Protein AF-A0ABD0P6Z4-F1 (afdb_monomer_lite)

InterPro domains:
  IPR001452 SH3 domain [PF00018] (111-157)
  IPR001452 SH3 domain [PR00452] (107-117)
  IPR001452 SH3 domain [PR00452] (121-136)
  IPR001452 SH3 domain [PR00452] (141-150)
  IPR001452 SH3 domain [PR00452] (152-159)
  IPR001452 SH3 domain [PS50002] (104-159)
  IPR001452 SH3 domain [SM00326] (107-159)
  IPR002110 Ankyrin repeat [PF12796] (3-65)
  IPR002110 Ankyrin repeat [PS50088] (5-37)
  IPR002110 Ankyrin repeat [PS50088] (38-70)
  IPR002110 Ankyrin repeat [SM00248] (5-34)
  IPR002110 Ankyrin repeat [SM00248] (38-67)
  IPR036028 SH3-like domain superfamily [SSF50044] (104-159)
  IPR036770 Ankyrin repeat-containing domain superfamily [G3DSA:1.25.40.20] (1-159)
  IPR036770 Ankyrin repeat-containing domain superfamily [SSF48403] (3-99)
  IPR047163 Apoptosis-stimulating of p53 protein 1/2 [PTHR24131] (1-159)

Sequence (159 aa):
TPNDEGITPLHNAVCAGHHHIVKFLLDFGVNVNAADSDGWTPLHCAASCNNVHLCKLLVESGAAIFA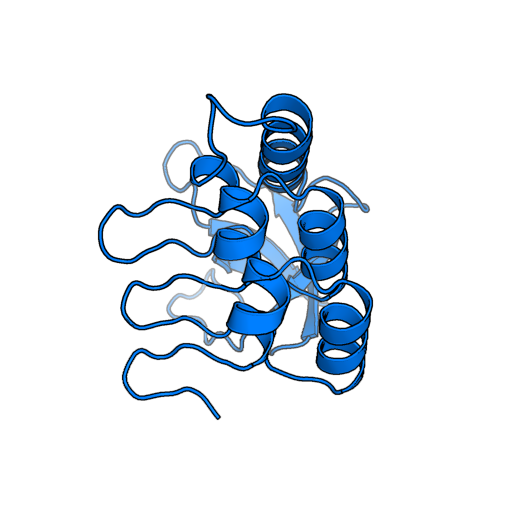TTISDVETAADKCEEMEEGYVQCSQFLYGVQEKLGVMNKGMVYALWDYEAQSGDELSFHEGDALTIMSRRDDSETEWWWAKLNDKEGYVPRN

pLDDT: mean 95.84, std 7.5, range [52.81, 98.94]

Radius of gyration: 16.07 Å; chains: 1; bounding box: 43×33×43 Å

Structure (mmCIF, N/CA/C/O backbone):
data_AF-A0ABD0P6Z4-F1
#
_entry.id   AF-A0ABD0P6Z4-F1
#
loop_
_atom_site.group_PDB
_atom_site.id
_atom_site.type_symbol
_atom_site.label_atom_id
_atom_site.label_alt_id
_atom_site.label_comp_id
_atom_site.label_asym_id
_atom_site.label_entity_id
_atom_site.label_seq_id
_atom_site.pdbx_PDB_ins_code
_atom_site.Cartn_x
_atom_site.Cartn_y
_atom_site.Cartn_z
_atom_site.occupancy
_atom_site.B_iso_or_equiv
_atom_site.auth_seq_id
_atom_site.auth_comp_id
_atom_site.auth_asym_id
_atom_site.auth_atom_id
_atom_site.pdbx_PDB_model_num
ATOM 1 N N . THR A 1 1 ? -0.316 -15.369 -12.861 1.00 80.00 1 THR A N 1
ATOM 2 C CA . THR A 1 1 ? 0.173 -16.036 -11.637 1.00 80.00 1 THR A CA 1
ATOM 3 C C . THR A 1 1 ? 1.611 -15.615 -11.395 1.00 80.00 1 THR A C 1
ATOM 5 O O . THR A 1 1 ? 2.241 -15.195 -12.365 1.00 80.00 1 THR A O 1
ATOM 8 N N . PRO A 1 2 ? 2.099 -15.637 -10.145 1.00 95.44 2 PRO A N 1
ATOM 9 C CA . PRO A 1 2 ? 3.513 -15.398 -9.851 1.00 95.44 2 PRO A CA 1
ATOM 10 C C . PRO A 1 2 ? 4.414 -16.497 -10.442 1.00 95.44 2 PRO A C 1
ATOM 12 O O . PRO A 1 2 ? 3.921 -17.584 -10.761 1.00 95.44 2 PRO A O 1
ATOM 15 N N . ASN A 1 3 ? 5.707 -16.203 -10.606 1.00 97.19 3 ASN A N 1
ATOM 16 C CA . ASN A 1 3 ? 6.755 -17.204 -10.848 1.00 97.19 3 ASN A CA 1
ATOM 17 C C . ASN A 1 3 ? 7.235 -17.838 -9.518 1.00 97.19 3 ASN A C 1
ATOM 19 O O . ASN A 1 3 ? 6.681 -17.543 -8.459 1.00 97.19 3 ASN A O 1
ATOM 23 N N . ASP A 1 4 ? 8.272 -18.683 -9.568 1.00 97.06 4 ASP A N 1
ATOM 24 C CA . ASP A 1 4 ? 8.825 -19.375 -8.388 1.00 97.06 4 ASP A CA 1
ATOM 25 C C . ASP A 1 4 ? 9.432 -18.424 -7.333 1.00 97.06 4 ASP A C 1
ATOM 27 O O . ASP A 1 4 ? 9.603 -18.814 -6.181 1.00 97.06 4 ASP A O 1
ATOM 31 N N . GLU A 1 5 ? 9.712 -17.172 -7.703 1.00 96.81 5 GLU A N 1
ATOM 32 C CA . GLU A 1 5 ? 10.219 -16.112 -6.818 1.00 96.81 5 GLU A CA 1
ATOM 33 C C . GLU A 1 5 ? 9.095 -15.189 -6.309 1.00 96.81 5 GLU A C 1
ATOM 35 O O . GLU A 1 5 ? 9.357 -14.201 -5.631 1.00 96.81 5 GLU A O 1
ATOM 40 N N . GLY A 1 6 ? 7.828 -15.476 -6.634 1.00 97.69 6 GLY A N 1
ATOM 41 C CA . GLY A 1 6 ? 6.682 -14.640 -6.256 1.00 97.69 6 GLY A CA 1
ATOM 42 C C . GLY A 1 6 ? 6.431 -13.438 -7.183 1.00 97.69 6 GLY A C 1
ATOM 43 O O . GLY A 1 6 ? 5.416 -12.754 -7.053 1.00 97.69 6 GLY A O 1
ATOM 44 N N . ILE A 1 7 ? 7.284 -13.213 -8.186 1.00 98.38 7 ILE A N 1
ATOM 45 C CA . ILE A 1 7 ? 7.191 -12.081 -9.116 1.00 98.38 7 ILE A CA 1
ATOM 46 C C . ILE A 1 7 ? 5.976 -12.253 -10.034 1.00 98.38 7 ILE A C 1
ATOM 48 O O . ILE A 1 7 ? 5.829 -13.248 -10.751 1.00 98.38 7 ILE A O 1
ATOM 52 N N . THR A 1 8 ? 5.101 -11.248 -10.053 1.00 98.50 8 THR A N 1
ATOM 53 C CA . THR A 1 8 ? 3.889 -11.219 -10.893 1.00 98.50 8 THR A CA 1
ATOM 54 C C . THR A 1 8 ? 4.088 -10.397 -12.176 1.00 98.50 8 THR A C 1
ATOM 56 O O . THR A 1 8 ? 5.023 -9.602 -12.272 1.00 98.50 8 THR A O 1
ATOM 59 N N . PRO A 1 9 ? 3.183 -10.498 -13.172 1.00 98.50 9 PRO A N 1
ATOM 60 C CA . PRO A 1 9 ? 3.216 -9.610 -14.336 1.00 98.50 9 PRO A CA 1
ATOM 61 C C . PRO A 1 9 ? 3.188 -8.116 -13.983 1.00 98.50 9 PRO A C 1
ATOM 63 O O . PRO A 1 9 ? 3.772 -7.316 -14.710 1.00 98.50 9 PRO A O 1
ATOM 66 N N . LEU A 1 10 ? 2.539 -7.746 -12.871 1.00 98.75 10 LEU A N 1
ATOM 67 C CA . LEU A 1 10 ? 2.501 -6.361 -12.408 1.00 98.75 10 LEU A CA 1
ATOM 68 C C . LEU A 1 10 ? 3.879 -5.893 -11.918 1.00 98.75 10 LEU A C 1
ATOM 70 O O . LEU A 1 10 ? 4.287 -4.801 -12.300 1.00 98.75 10 LEU A O 1
ATOM 74 N N . HIS A 1 11 ? 4.627 -6.728 -11.185 1.00 98.81 11 HIS A N 1
ATOM 75 C CA . HIS A 1 11 ? 6.018 -6.432 -10.811 1.00 98.81 11 HIS A CA 1
ATOM 76 C C . HIS A 1 11 ? 6.871 -6.152 -12.052 1.00 98.81 11 HIS A C 1
ATOM 78 O O . HIS A 1 11 ? 7.454 -5.080 -12.176 1.00 98.81 11 HIS A O 1
ATOM 84 N N . ASN A 1 12 ? 6.852 -7.068 -13.027 1.00 98.50 12 ASN A N 1
ATOM 85 C CA . ASN A 1 12 ? 7.618 -6.918 -14.267 1.00 98.50 12 ASN A CA 1
ATOM 86 C C . ASN A 1 12 ? 7.257 -5.631 -15.025 1.00 98.50 12 ASN A C 1
ATOM 88 O O . ASN A 1 12 ? 8.141 -4.924 -15.505 1.00 98.50 12 ASN A O 1
ATOM 92 N N . ALA A 1 13 ? 5.964 -5.306 -15.130 1.00 98.62 13 ALA A N 1
ATOM 93 C CA . ALA A 1 13 ? 5.508 -4.094 -15.805 1.00 98.62 13 ALA A CA 1
ATOM 94 C C . ALA A 1 13 ? 5.955 -2.813 -15.081 1.00 98.62 13 ALA A C 1
ATOM 96 O O . ALA A 1 13 ? 6.302 -1.832 -15.745 1.00 98.62 13 ALA A O 1
ATOM 97 N N . VAL A 1 14 ? 5.960 -2.824 -13.744 1.00 98.75 14 VAL A N 1
ATOM 98 C CA . VAL A 1 14 ? 6.421 -1.700 -12.922 1.00 98.75 14 VAL A CA 1
ATOM 99 C C . VAL A 1 14 ? 7.936 -1.525 -13.024 1.00 98.75 14 VAL A C 1
ATOM 101 O O . VAL A 1 14 ? 8.370 -0.430 -13.375 1.00 98.75 14 VAL A O 1
ATOM 104 N N . CYS A 1 15 ? 8.729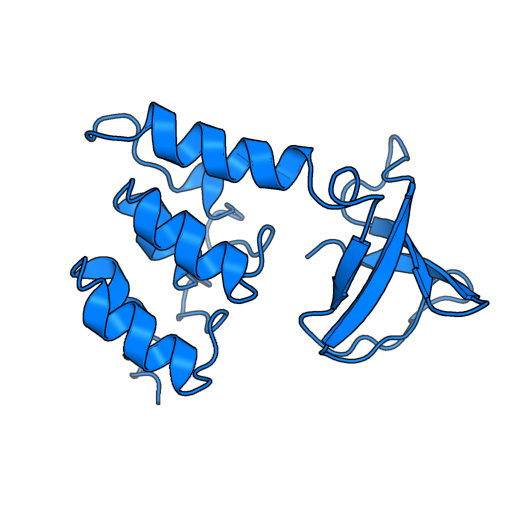 -2.583 -12.820 1.00 98.12 15 CYS A N 1
ATOM 105 C CA . CYS A 1 15 ? 10.193 -2.534 -12.939 1.00 98.12 15 CYS A CA 1
ATOM 106 C C . CYS A 1 15 ? 10.650 -2.085 -14.335 1.00 98.12 15 CYS A C 1
ATOM 108 O O . CYS A 1 15 ? 11.646 -1.384 -14.474 1.00 98.12 15 CYS A O 1
ATOM 110 N N . ALA A 1 16 ? 9.907 -2.451 -15.384 1.00 98.00 16 ALA A N 1
ATOM 111 C CA . ALA A 1 16 ? 10.186 -2.018 -16.753 1.00 98.00 16 ALA A CA 1
ATOM 112 C C . ALA A 1 16 ? 9.662 -0.602 -17.087 1.00 98.00 16 ALA A C 1
ATOM 114 O O . ALA A 1 16 ? 9.820 -0.132 -18.217 1.00 98.00 16 ALA A O 1
ATOM 115 N N . GLY A 1 17 ? 8.980 0.079 -16.158 1.00 97.62 17 GLY A N 1
ATOM 116 C CA . GLY A 1 17 ? 8.418 1.417 -16.374 1.00 97.62 17 GLY A CA 1
ATOM 117 C C . GLY A 1 17 ? 7.283 1.467 -17.407 1.00 97.62 17 GLY A C 1
ATOM 118 O O . GLY A 1 17 ? 7.016 2.512 -18.008 1.00 97.62 17 GLY A O 1
ATOM 119 N N . HIS A 1 18 ? 6.604 0.348 -17.671 1.00 98.31 18 HIS A N 1
ATOM 120 C CA . HIS A 1 18 ? 5.592 0.225 -18.724 1.00 98.31 18 HIS A CA 1
ATOM 121 C C . HIS A 1 18 ? 4.211 0.717 -18.261 1.00 98.31 18 HIS A C 1
ATOM 123 O O . HIS A 1 18 ? 3.274 -0.062 -18.106 1.00 98.31 18 HIS A O 1
ATOM 129 N N . HIS A 1 19 ? 4.064 2.033 -18.087 1.00 98.06 19 HIS A N 1
ATOM 130 C CA . HIS A 1 19 ? 2.879 2.686 -17.508 1.00 98.06 19 HIS A CA 1
ATOM 131 C C . HIS A 1 19 ? 1.533 2.229 -18.095 1.00 98.06 19 HIS A C 1
ATOM 133 O O . HIS A 1 19 ? 0.590 1.982 -17.348 1.00 98.06 19 HIS A O 1
ATOM 139 N N . HIS A 1 20 ? 1.425 2.073 -19.419 1.00 98.06 20 HIS A N 1
ATOM 140 C CA . HIS A 1 20 ? 0.180 1.611 -20.045 1.00 98.06 20 HIS A CA 1
ATOM 141 C C . HIS A 1 20 ? -0.161 0.158 -19.689 1.00 98.06 20 HIS A C 1
ATOM 143 O O . HIS A 1 20 ? -1.333 -0.167 -19.522 1.00 98.06 20 HIS A O 1
ATOM 149 N N . ILE A 1 21 ? 0.850 -0.704 -19.550 1.00 98.56 21 ILE A N 1
ATOM 150 C CA . ILE A 1 21 ? 0.663 -2.100 -19.141 1.00 98.56 21 ILE A CA 1
ATOM 151 C C . ILE A 1 21 ? 0.297 -2.155 -17.661 1.00 98.56 21 ILE A C 1
ATOM 153 O O . ILE A 1 21 ? -0.636 -2.866 -17.306 1.00 98.56 21 ILE A O 1
ATOM 157 N N . VAL A 1 22 ? 0.967 -1.364 -16.814 1.00 98.75 22 VAL A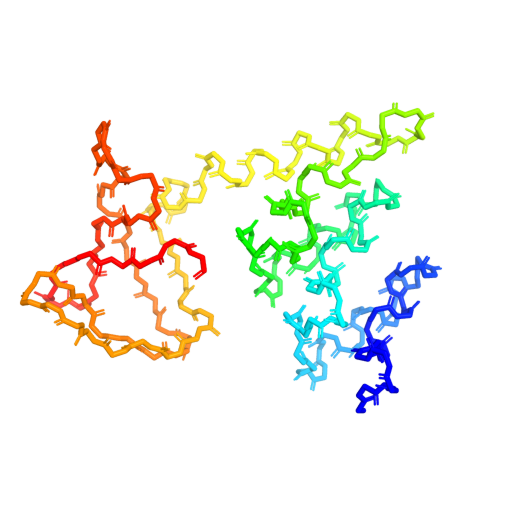 N 1
ATOM 158 C CA . VAL A 1 22 ? 0.619 -1.242 -15.390 1.00 98.75 22 VAL A CA 1
ATOM 159 C C . VAL A 1 22 ? -0.845 -0.842 -15.243 1.00 98.75 22 VAL A C 1
ATOM 161 O O . VAL A 1 22 ? -1.607 -1.554 -14.596 1.00 98.75 22 VAL A O 1
ATOM 164 N N . LYS A 1 23 ? -1.269 0.232 -15.919 1.00 98.56 23 LYS A N 1
ATOM 165 C CA . LYS A 1 23 ? -2.667 0.670 -15.894 1.00 98.56 23 LYS A CA 1
ATOM 166 C C . LYS A 1 23 ? -3.627 -0.419 -16.377 1.00 98.56 23 LYS A C 1
ATOM 168 O O . LYS A 1 23 ? -4.620 -0.678 -15.712 1.00 98.56 23 LYS A O 1
ATOM 173 N N . PHE A 1 24 ? -3.325 -1.072 -17.499 1.00 98.50 24 PHE A N 1
ATOM 174 C CA . PHE A 1 24 ? -4.157 -2.153 -18.033 1.00 98.50 24 PHE A CA 1
ATOM 175 C C . PHE A 1 24 ? -4.320 -3.316 -17.043 1.00 98.50 24 PHE A C 1
ATOM 177 O O . PHE A 1 24 ? -5.421 -3.832 -16.882 1.00 98.50 24 PHE A O 1
ATOM 184 N N . LEU A 1 25 ? -3.240 -3.722 -16.371 1.00 98.56 25 LEU A N 1
ATOM 185 C CA . LEU A 1 25 ? -3.277 -4.799 -15.382 1.00 98.56 25 LEU A CA 1
ATOM 186 C C . LEU A 1 25 ? -4.100 -4.405 -14.148 1.00 98.56 25 LEU A C 1
ATOM 188 O O . LEU A 1 25 ? -4.900 -5.211 -13.679 1.00 98.56 25 LEU A O 1
ATOM 192 N N . LEU A 1 26 ? -3.942 -3.176 -13.649 1.00 98.38 26 LEU A N 1
ATOM 193 C CA . LEU A 1 26 ? -4.725 -2.664 -12.519 1.00 98.38 26 LEU A CA 1
ATOM 194 C C . LEU A 1 26 ? -6.216 -2.568 -12.865 1.00 98.38 26 LEU A C 1
ATOM 196 O O . LEU A 1 26 ? -7.048 -3.056 -12.106 1.00 98.38 26 LEU A O 1
ATOM 200 N N . ASP A 1 27 ? -6.553 -2.049 -14.049 1.00 97.88 27 ASP A N 1
ATOM 201 C CA . ASP A 1 27 ? -7.936 -1.980 -14.541 1.00 97.88 27 ASP A CA 1
ATOM 202 C C . ASP A 1 27 ? -8.553 -3.394 -14.722 1.00 97.88 27 ASP A C 1
ATOM 204 O O . ASP A 1 27 ? -9.774 -3.550 -14.697 1.00 97.88 27 ASP A O 1
ATOM 208 N N . PHE A 1 28 ? -7.727 -4.440 -14.876 1.00 97.25 28 PHE A N 1
ATOM 209 C CA . PHE A 1 28 ? -8.155 -5.846 -14.930 1.00 97.25 28 PHE A CA 1
ATOM 210 C C . PHE A 1 28 ? -8.399 -6.472 -13.541 1.00 97.25 28 PHE A C 1
ATOM 212 O O . PHE A 1 28 ? -8.882 -7.600 -13.455 1.00 97.25 28 PHE A O 1
ATOM 219 N N . GLY A 1 29 ? -8.073 -5.769 -12.452 1.00 95.94 29 GLY A N 1
ATOM 220 C CA . GLY A 1 29 ? -8.265 -6.254 -11.083 1.00 95.94 29 GLY A CA 1
ATOM 221 C C . GLY A 1 29 ? -7.210 -7.263 -10.630 1.00 95.94 29 GLY A C 1
ATOM 222 O O . GLY A 1 29 ? -7.508 -8.156 -9.838 1.00 95.94 29 GLY A O 1
ATOM 223 N N . VAL A 1 30 ? -5.977 -7.176 -11.144 1.00 97.75 30 VAL A N 1
ATOM 224 C CA . VAL A 1 30 ? -4.875 -7.960 -10.563 1.00 97.75 30 VAL A CA 1
ATOM 225 C C . VAL A 1 30 ? -4.585 -7.485 -9.138 1.00 97.75 30 VAL A C 1
ATOM 227 O O . VAL A 1 30 ? -4.768 -6.313 -8.821 1.00 97.75 30 VAL A O 1
ATOM 230 N N . ASN A 1 31 ? -4.065 -8.378 -8.294 1.00 98.12 31 ASN A N 1
ATOM 231 C CA . ASN A 1 31 ? -3.642 -8.004 -6.948 1.00 98.12 31 ASN A CA 1
ATOM 232 C C . ASN A 1 31 ? -2.494 -6.973 -7.005 1.00 98.12 31 ASN A C 1
ATOM 234 O O . ASN A 1 31 ? -1.359 -7.320 -7.346 1.00 98.12 31 ASN A O 1
ATOM 238 N N . VAL A 1 32 ? -2.803 -5.720 -6.660 1.00 98.62 32 VAL A N 1
ATOM 239 C CA . VAL A 1 32 ? -1.850 -4.600 -6.578 1.00 98.62 32 VAL A CA 1
ATOM 240 C C . VAL A 1 32 ? -0.836 -4.769 -5.442 1.00 98.62 32 VAL A C 1
ATOM 242 O O . VAL A 1 32 ? 0.267 -4.239 -5.527 1.00 98.62 32 VAL A O 1
ATOM 245 N N . ASN A 1 33 ? -1.184 -5.562 -4.427 1.00 98.75 33 ASN A N 1
ATOM 246 C CA . ASN A 1 33 ? -0.397 -5.835 -3.225 1.00 98.75 33 ASN A CA 1
ATOM 247 C C . ASN A 1 33 ? 0.233 -7.232 -3.239 1.00 98.75 33 ASN A C 1
ATOM 249 O O . ASN A 1 33 ? 0.568 -7.770 -2.188 1.00 98.75 33 ASN A O 1
ATOM 253 N N . ALA A 1 34 ? 0.365 -7.858 -4.414 1.00 98.50 34 ALA A N 1
ATOM 254 C CA . ALA A 1 34 ? 1.082 -9.122 -4.517 1.00 98.50 34 ALA A CA 1
ATOM 255 C C . ALA A 1 34 ? 2.517 -8.930 -4.011 1.00 98.50 34 ALA A C 1
ATOM 257 O O . ALA A 1 34 ? 3.196 -8.033 -4.494 1.00 98.50 34 ALA A O 1
ATOM 258 N N . ALA A 1 35 ? 2.947 -9.761 -3.068 1.00 98.44 35 ALA A N 1
ATOM 259 C CA . ALA A 1 35 ? 4.290 -9.731 -2.514 1.00 98.44 35 ALA A CA 1
ATOM 260 C C 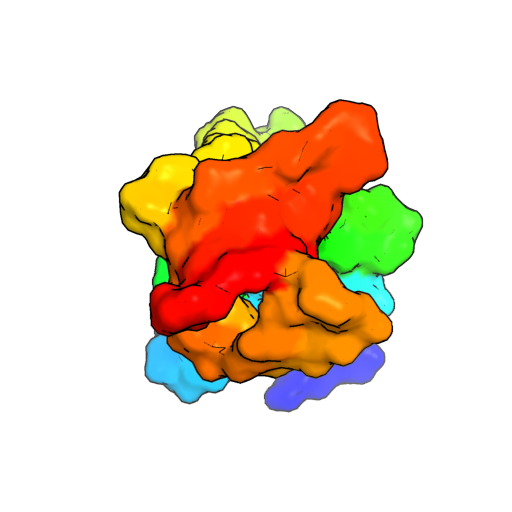. ALA A 1 35 ? 5.140 -10.853 -3.125 1.00 98.44 35 ALA A C 1
ATOM 262 O O . ALA A 1 35 ? 4.652 -11.978 -3.284 1.00 98.44 35 ALA A O 1
ATOM 263 N N . ASP A 1 36 ? 6.383 -10.548 -3.483 1.00 98.50 36 ASP A N 1
ATOM 264 C CA . ASP A 1 36 ? 7.360 -11.545 -3.911 1.00 98.50 36 ASP A CA 1
ATOM 265 C C . ASP A 1 36 ? 7.987 -12.297 -2.716 1.00 98.50 36 ASP A C 1
ATOM 267 O O . ASP A 1 36 ? 7.550 -12.162 -1.570 1.00 98.50 36 ASP A O 1
ATOM 271 N N . SER A 1 37 ? 9.000 -13.127 -2.978 1.00 98.06 37 SER A N 1
ATOM 272 C CA . SER A 1 37 ? 9.663 -13.939 -1.947 1.00 98.06 37 SER A CA 1
ATOM 273 C C . SER A 1 37 ? 10.347 -13.154 -0.817 1.00 98.06 37 SER A C 1
ATOM 275 O O . SER A 1 37 ? 10.532 -13.727 0.257 1.00 98.06 37 SER A O 1
ATOM 277 N N . ASP A 1 38 ? 10.685 -11.876 -1.019 1.00 98.25 38 ASP A N 1
ATOM 278 C CA . ASP A 1 38 ? 11.246 -10.988 0.012 1.00 98.25 38 ASP A CA 1
ATOM 279 C C . ASP A 1 38 ? 10.223 -9.942 0.496 1.00 98.25 38 ASP A C 1
ATOM 281 O O . ASP A 1 38 ? 10.553 -8.997 1.210 1.00 98.25 38 ASP A O 1
ATOM 285 N N . GLY A 1 39 ? 8.950 -10.097 0.133 1.00 98.44 39 GLY A N 1
ATOM 286 C CA . GLY A 1 39 ? 7.896 -9.168 0.530 1.00 98.44 39 GLY A CA 1
ATOM 287 C C . GLY A 1 39 ? 7.804 -7.916 -0.343 1.00 98.44 39 GLY A C 1
ATOM 288 O O . GLY A 1 39 ? 7.025 -7.017 -0.021 1.00 98.44 39 GLY A O 1
ATOM 289 N N . TRP A 1 40 ? 8.551 -7.828 -1.450 1.00 98.75 40 TRP A N 1
ATOM 290 C CA . TRP A 1 40 ? 8.432 -6.683 -2.347 1.00 98.75 40 TRP A CA 1
ATOM 291 C C . TRP A 1 40 ? 7.069 -6.695 -3.013 1.00 98.75 40 TRP A C 1
ATOM 293 O O . TRP A 1 40 ? 6.652 -7.688 -3.601 1.00 98.75 40 TRP A O 1
ATOM 303 N N . THR A 1 41 ? 6.391 -5.557 -2.941 1.00 98.88 41 THR A N 1
ATOM 304 C CA . THR A 1 41 ? 5.149 -5.308 -3.674 1.00 98.88 41 THR A CA 1
ATOM 305 C C . THR A 1 41 ? 5.433 -4.445 -4.905 1.00 98.88 41 THR A C 1
ATOM 307 O O . THR A 1 41 ? 6.467 -3.771 -4.964 1.00 98.88 41 THR A O 1
ATOM 310 N N . PRO A 1 42 ? 4.500 -4.341 -5.869 1.00 98.88 42 PRO A N 1
ATOM 311 C CA . PRO A 1 42 ? 4.620 -3.395 -6.974 1.00 98.88 42 PRO A CA 1
ATOM 312 C C . PRO A 1 42 ? 4.917 -1.954 -6.534 1.00 98.88 42 PRO A C 1
ATOM 314 O O . PRO A 1 42 ? 5.605 -1.236 -7.256 1.00 98.88 42 PRO A O 1
ATOM 317 N N . LEU A 1 43 ? 4.447 -1.517 -5.357 1.00 98.94 43 LEU A N 1
ATOM 318 C CA . LEU A 1 43 ? 4.762 -0.181 -4.842 1.00 98.94 43 LEU A CA 1
ATOM 319 C C . LEU A 1 43 ? 6.243 -0.045 -4.451 1.00 98.94 43 LEU A C 1
ATOM 321 O O . LEU A 1 43 ? 6.840 0.985 -4.755 1.00 98.94 43 LEU A O 1
ATOM 325 N N . HIS A 1 44 ? 6.853 -1.087 -3.873 1.00 98.94 44 HIS A N 1
ATOM 326 C CA . HIS A 1 44 ? 8.297 -1.125 -3.602 1.00 98.94 44 HIS A CA 1
ATOM 327 C C . HIS A 1 44 ? 9.102 -1.038 -4.904 1.00 98.94 44 HIS A C 1
ATOM 329 O O . HIS A 1 44 ? 10.005 -0.214 -5.017 1.00 98.94 44 HIS A O 1
ATOM 335 N N . CYS A 1 45 ? 8.721 -1.812 -5.929 1.00 98.81 45 CYS A N 1
ATOM 336 C CA . CYS A 1 45 ? 9.371 -1.764 -7.242 1.00 98.81 45 CYS A CA 1
ATOM 337 C C . CYS A 1 45 ? 9.274 -0.381 -7.907 1.00 98.81 45 CYS A C 1
ATOM 339 O O . CYS A 1 45 ? 10.218 0.069 -8.552 1.00 98.81 45 CYS A O 1
ATOM 341 N N . ALA A 1 46 ? 8.127 0.297 -7.789 1.00 98.88 46 ALA A N 1
ATOM 342 C CA . ALA A 1 46 ? 7.959 1.640 -8.344 1.00 98.88 46 ALA A CA 1
ATOM 343 C C . ALA A 1 46 ? 8.843 2.663 -7.617 1.00 98.88 46 ALA A C 1
ATOM 345 O O . ALA A 1 46 ? 9.425 3.541 -8.262 1.00 98.88 46 ALA A O 1
ATOM 346 N N . ALA A 1 47 ? 8.956 2.527 -6.294 1.00 98.88 47 ALA A N 1
ATOM 347 C CA . ALA A 1 47 ? 9.755 3.402 -5.455 1.00 98.88 47 ALA A CA 1
ATOM 348 C C . ALA A 1 47 ? 11.262 3.229 -5.676 1.00 98.88 47 ALA A C 1
ATOM 350 O O . ALA A 1 47 ? 11.947 4.236 -5.816 1.00 98.88 47 ALA A O 1
ATOM 351 N N . SER A 1 48 ? 11.761 1.996 -5.829 1.00 98.62 48 SER A N 1
ATOM 352 C CA . SER A 1 48 ? 13.181 1.742 -6.136 1.00 98.62 48 SER A CA 1
ATOM 353 C C . SER A 1 48 ? 13.616 2.248 -7.508 1.00 98.62 48 SER A C 1
ATOM 355 O O . SER A 1 48 ? 14.792 2.483 -7.756 1.00 98.62 48 SER A O 1
ATOM 357 N N . CYS A 1 49 ? 12.661 2.477 -8.409 1.00 98.25 49 CYS A N 1
ATOM 358 C CA . CYS A 1 49 ? 12.887 3.150 -9.686 1.00 98.25 49 CYS A CA 1
ATOM 359 C C . CYS A 1 49 ? 12.655 4.672 -9.614 1.00 98.25 49 CYS A C 1
ATOM 361 O O . CYS A 1 49 ? 12.599 5.323 -10.658 1.00 98.25 49 CYS A O 1
ATOM 363 N N . ASN A 1 50 ? 12.423 5.231 -8.418 1.00 98.69 50 ASN A N 1
ATOM 364 C CA . ASN A 1 50 ? 12.032 6.623 -8.167 1.00 98.69 50 ASN A CA 1
ATOM 365 C C . ASN A 1 50 ? 10.865 7.117 -9.046 1.00 98.69 50 ASN A C 1
ATOM 367 O O . ASN A 1 50 ? 10.716 8.313 -9.327 1.00 98.69 50 ASN A O 1
ATOM 371 N N . ASN A 1 51 ? 9.995 6.207 -9.493 1.00 98.56 51 ASN A N 1
ATOM 372 C CA . ASN A 1 51 ? 8.945 6.528 -10.446 1.00 98.56 51 ASN A CA 1
ATOM 373 C C . ASN A 1 51 ? 7.679 6.995 -9.723 1.00 98.56 51 ASN A C 1
ATOM 375 O O . ASN A 1 51 ? 6.708 6.254 -9.552 1.00 98.56 51 ASN A O 1
ATOM 379 N N . VAL A 1 52 ? 7.659 8.280 -9.365 1.00 98.75 52 VAL A N 1
ATOM 380 C CA . VAL A 1 52 ? 6.528 8.906 -8.664 1.00 98.75 52 VAL A CA 1
ATOM 381 C C . VAL A 1 52 ? 5.194 8.775 -9.414 1.00 98.75 52 VAL A C 1
ATOM 383 O O . VAL A 1 52 ? 4.135 8.766 -8.787 1.00 98.75 52 VAL A O 1
ATOM 386 N N . HIS A 1 53 ? 5.208 8.674 -10.748 1.00 98.69 53 HIS A N 1
ATOM 387 C CA . HIS A 1 53 ? 3.987 8.508 -11.538 1.00 98.69 53 HIS A CA 1
ATOM 388 C C . HIS A 1 53 ? 3.376 7.119 -11.343 1.00 98.69 53 HIS A C 1
ATOM 390 O O . HIS A 1 53 ? 2.164 7.017 -11.148 1.00 98.69 53 HIS A O 1
ATOM 396 N N . LEU A 1 54 ? 4.201 6.069 -11.336 1.00 98.81 54 LEU A N 1
ATOM 397 C CA . LEU A 1 54 ? 3.747 4.719 -11.002 1.00 98.81 54 LEU A CA 1
ATOM 398 C C . LEU A 1 54 ? 3.377 4.593 -9.526 1.00 98.81 54 LEU A C 1
ATOM 400 O O . LEU A 1 54 ? 2.343 4.000 -9.234 1.00 98.81 54 LEU A O 1
ATOM 404 N N . CYS A 1 55 ? 4.135 5.208 -8.613 1.00 98.88 55 CYS A N 1
ATOM 405 C CA . CYS A 1 55 ? 3.774 5.240 -7.194 1.00 98.88 55 CYS A CA 1
ATOM 406 C C . CYS A 1 55 ? 2.378 5.839 -6.991 1.00 98.88 55 CYS A C 1
ATOM 408 O O . CYS A 1 55 ? 1.541 5.229 -6.337 1.00 98.88 55 CYS A O 1
ATOM 410 N N . LYS A 1 56 ? 2.087 6.995 -7.604 1.00 98.81 56 LYS A N 1
ATOM 411 C CA . LYS A 1 56 ? 0.752 7.614 -7.551 1.00 98.81 56 LYS A CA 1
ATOM 412 C C . LYS A 1 56 ? -0.337 6.693 -8.084 1.00 98.81 56 LYS A C 1
ATOM 414 O O . LYS A 1 56 ? -1.333 6.494 -7.400 1.00 98.81 56 LYS A O 1
ATOM 419 N N . LEU A 1 57 ? -0.122 6.106 -9.262 1.00 98.81 57 LEU A N 1
ATOM 420 C CA . LEU A 1 57 ? -1.088 5.200 -9.881 1.00 98.81 57 LEU A CA 1
ATOM 421 C C . LEU A 1 57 ? -1.395 3.989 -8.985 1.00 98.81 57 LEU A C 1
ATOM 423 O O . LEU A 1 57 ? -2.556 3.618 -8.835 1.00 98.81 57 LEU A O 1
ATOM 427 N N . LEU A 1 58 ? -0.370 3.385 -8.381 1.00 98.88 58 LEU A N 1
ATOM 428 C CA . LEU A 1 58 ? -0.522 2.234 -7.489 1.00 98.88 58 LEU A CA 1
ATOM 429 C C . LEU A 1 58 ? -1.238 2.622 -6.187 1.00 98.88 58 LEU A C 1
ATOM 431 O O . LEU A 1 58 ? -2.174 1.935 -5.789 1.00 98.88 58 LEU A O 1
ATOM 435 N N . VAL A 1 59 ? -0.867 3.749 -5.568 1.00 98.75 59 VAL A N 1
ATOM 436 C CA . VAL A 1 59 ? -1.540 4.288 -4.369 1.00 98.75 59 VAL A CA 1
ATOM 437 C C . VAL A 1 59 ? -3.023 4.551 -4.638 1.00 98.75 59 VAL A C 1
ATOM 439 O O . VAL A 1 59 ? -3.874 4.136 -3.857 1.00 98.75 59 VAL A O 1
ATOM 442 N N . GLU A 1 60 ? -3.353 5.180 -5.767 1.00 98.19 60 GLU A N 1
ATOM 443 C CA . GLU A 1 60 ? -4.740 5.424 -6.191 1.00 98.19 60 GLU A CA 1
ATOM 444 C C . GLU A 1 60 ? -5.512 4.130 -6.501 1.00 98.19 60 GLU A C 1
ATOM 446 O O . GLU A 1 60 ? -6.741 4.135 -6.482 1.00 98.19 60 GLU A O 1
ATOM 451 N N . SER A 1 61 ? -4.802 3.025 -6.746 1.00 98.38 61 SER A N 1
ATOM 452 C CA . SER A 1 61 ? -5.369 1.705 -7.044 1.00 98.38 61 SER A CA 1
ATOM 453 C C . SER A 1 61 ? -5.409 0.765 -5.831 1.00 98.38 61 SER A C 1
ATOM 455 O O . SER A 1 61 ? -5.649 -0.426 -6.007 1.00 98.38 61 SER A O 1
ATOM 457 N N . GLY A 1 62 ? -5.180 1.270 -4.612 1.00 98.31 62 GLY A N 1
ATOM 458 C CA . GLY A 1 62 ? -5.274 0.477 -3.379 1.00 98.31 62 GLY A CA 1
ATOM 459 C C . GLY A 1 62 ? -3.970 -0.198 -2.947 1.00 98.31 62 GLY A C 1
ATOM 460 O O . GLY A 1 62 ? -4.005 -1.255 -2.318 1.00 98.31 62 GLY A O 1
ATOM 461 N N . ALA A 1 63 ? -2.815 0.382 -3.283 1.00 98.75 63 ALA A N 1
ATOM 462 C CA . ALA A 1 63 ? -1.542 -0.125 -2.784 1.00 98.75 63 ALA A CA 1
ATOM 463 C C . ALA A 1 63 ? -1.403 0.045 -1.258 1.00 98.75 63 ALA A C 1
ATOM 465 O O . ALA A 1 63 ? -1.699 1.107 -0.706 1.00 98.75 63 ALA A O 1
ATOM 466 N N . ALA A 1 64 ? -0.892 -0.987 -0.592 1.00 98.69 64 ALA A N 1
ATOM 467 C CA . ALA A 1 64 ? -0.618 -1.001 0.837 1.00 98.69 64 ALA A CA 1
ATOM 468 C C . ALA A 1 64 ? 0.613 -0.150 1.162 1.00 98.69 64 ALA A C 1
ATOM 470 O O . ALA A 1 64 ? 1.749 -0.492 0.835 1.00 98.69 64 ALA A O 1
ATOM 471 N N . ILE A 1 65 ? 0.363 0.991 1.802 1.00 98.44 65 ILE A N 1
ATOM 472 C CA . ILE A 1 65 ? 1.357 2.048 2.034 1.00 98.44 65 ILE A CA 1
ATOM 473 C C . ILE A 1 65 ? 2.415 1.644 3.069 1.00 98.44 65 ILE A C 1
ATOM 475 O O . ILE A 1 65 ? 3.559 2.094 2.990 1.00 98.44 65 ILE A O 1
ATOM 479 N N . PHE A 1 66 ? 2.022 0.815 4.038 1.00 97.81 66 PHE A N 1
ATOM 480 C CA . PHE A 1 66 ? 2.869 0.355 5.140 1.00 97.81 66 PHE A CA 1
ATOM 481 C C . PHE A 1 66 ? 3.261 -1.122 5.015 1.00 97.81 66 PHE A C 1
ATOM 483 O O . PHE A 1 66 ? 3.766 -1.687 5.979 1.00 97.81 66 PHE A O 1
ATOM 490 N N . ALA A 1 67 ? 3.045 -1.749 3.851 1.00 98.25 67 ALA A N 1
ATOM 491 C CA . ALA A 1 67 ? 3.639 -3.054 3.587 1.00 98.25 67 ALA A CA 1
ATOM 492 C C . ALA A 1 67 ? 5.164 -2.931 3.672 1.00 98.25 67 ALA A C 1
ATOM 494 O O . ALA A 1 67 ? 5.722 -1.973 3.134 1.00 98.25 67 ALA A O 1
ATOM 495 N N . THR A 1 68 ? 5.807 -3.892 4.332 1.00 98.12 68 THR A N 1
ATOM 496 C CA . THR A 1 68 ? 7.260 -3.938 4.487 1.00 98.12 68 THR A CA 1
ATOM 497 C C . THR A 1 68 ? 7.843 -5.196 3.869 1.00 98.12 68 THR A C 1
ATOM 499 O O . THR A 1 68 ? 7.230 -6.265 3.910 1.00 98.12 68 THR A O 1
ATOM 502 N N . THR A 1 69 ? 9.064 -5.084 3.370 1.00 98.25 69 THR A N 1
ATOM 503 C CA . THR A 1 69 ? 9.912 -6.221 3.000 1.00 98.25 69 THR A CA 1
ATOM 504 C C . THR A 1 69 ? 10.275 -7.088 4.208 1.00 98.25 69 THR A C 1
ATOM 506 O O . THR A 1 69 ? 10.240 -6.648 5.360 1.00 98.25 69 THR A O 1
ATOM 509 N N . ILE A 1 70 ? 10.611 -8.352 3.954 1.00 97.62 70 ILE A N 1
ATOM 510 C CA . ILE A 1 70 ? 10.891 -9.351 4.995 1.00 97.62 70 ILE A CA 1
ATOM 511 C C . ILE A 1 70 ? 12.313 -9.192 5.538 1.00 97.62 70 ILE A C 1
ATOM 513 O O . ILE A 1 70 ? 12.527 -9.322 6.743 1.00 97.62 70 ILE A 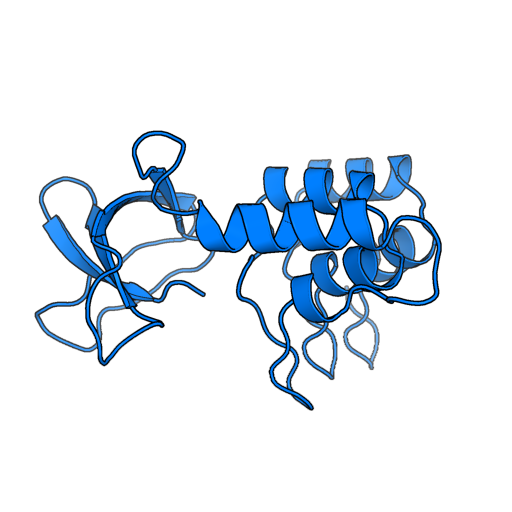O 1
ATOM 517 N N . SER A 1 71 ? 13.287 -8.946 4.661 1.00 95.19 71 SER A N 1
ATOM 518 C CA . SER A 1 71 ? 14.706 -8.931 5.023 1.00 95.19 71 SER A CA 1
ATOM 519 C C . SER A 1 71 ? 15.126 -7.735 5.886 1.00 95.19 71 SER A C 1
ATOM 521 O O . SER A 1 71 ? 15.939 -7.906 6.797 1.00 95.19 71 SER A O 1
ATOM 523 N N . ASP A 1 72 ? 14.577 -6.548 5.628 1.00 96.12 72 ASP A N 1
ATOM 524 C CA . ASP A 1 72 ? 14.992 -5.284 6.253 1.00 96.12 72 ASP A CA 1
ATOM 525 C C . ASP A 1 72 ? 13.846 -4.450 6.856 1.00 96.12 72 ASP A C 1
ATOM 527 O O . ASP A 1 72 ? 14.117 -3.451 7.518 1.00 96.12 72 ASP A O 1
ATOM 531 N N . VAL A 1 73 ? 12.591 -4.910 6.751 1.00 96.81 73 VAL A N 1
ATOM 532 C CA . VAL A 1 73 ? 11.407 -4.260 7.355 1.00 96.81 73 VAL A CA 1
ATOM 533 C C . VAL A 1 73 ? 11.232 -2.816 6.863 1.00 96.81 73 VAL A C 1
ATOM 535 O O . VAL A 1 73 ? 10.906 -1.900 7.618 1.00 96.81 73 VAL A O 1
ATOM 538 N N . GLU A 1 74 ? 11.453 -2.611 5.568 1.00 97.81 74 GLU A N 1
ATOM 539 C CA . GLU A 1 74 ? 11.385 -1.308 4.913 1.00 97.81 74 GLU A CA 1
ATOM 540 C C . GLU A 1 74 ? 10.098 -1.166 4.108 1.00 97.81 74 GLU A C 1
ATOM 542 O O . GLU A 1 74 ? 9.675 -2.094 3.421 1.00 97.81 74 GLU A O 1
ATOM 547 N N . THR A 1 75 ? 9.477 0.010 4.174 1.00 98.50 75 THR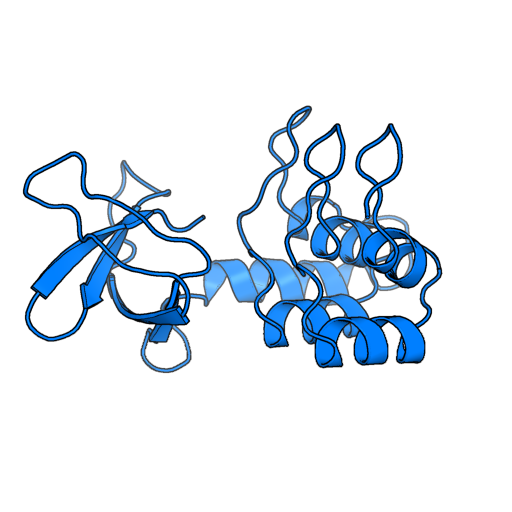 A N 1
ATOM 548 C CA . THR A 1 75 ? 8.320 0.342 3.340 1.00 98.50 75 THR A CA 1
ATOM 549 C C . THR A 1 75 ? 8.759 0.756 1.940 1.00 98.50 75 THR A C 1
ATOM 551 O O . THR A 1 75 ? 9.923 1.066 1.687 1.00 98.50 75 THR A O 1
ATOM 554 N N . ALA A 1 76 ? 7.805 0.896 1.018 1.00 98.69 76 ALA A N 1
ATOM 555 C CA . ALA A 1 76 ? 8.103 1.444 -0.301 1.00 98.69 76 ALA A CA 1
ATOM 556 C C . ALA A 1 76 ? 8.770 2.835 -0.248 1.00 98.69 76 ALA A C 1
ATOM 558 O O . ALA A 1 76 ? 9.592 3.135 -1.103 1.00 98.69 76 ALA A O 1
ATOM 559 N N . ALA A 1 77 ? 8.457 3.686 0.739 1.00 98.56 77 ALA A N 1
ATOM 560 C CA . ALA A 1 77 ? 9.096 5.001 0.856 1.00 98.56 77 ALA A CA 1
ATOM 561 C C . ALA A 1 77 ? 10.613 4.886 1.086 1.00 98.56 77 ALA A C 1
ATOM 563 O O . ALA A 1 77 ? 11.379 5.635 0.478 1.00 98.56 77 ALA A O 1
ATOM 564 N N . ASP A 1 78 ? 11.021 3.911 1.900 1.00 98.50 78 ASP A N 1
ATOM 565 C CA . ASP A 1 78 ? 12.415 3.652 2.267 1.00 98.50 78 ASP A CA 1
ATOM 566 C C . ASP A 1 78 ? 13.215 3.067 1.091 1.00 98.50 78 ASP A C 1
ATOM 568 O O . ASP A 1 78 ? 14.410 3.311 0.974 1.00 98.50 78 ASP A O 1
ATOM 572 N N . LYS A 1 79 ? 12.541 2.393 0.146 1.00 98.56 79 LYS A N 1
ATOM 573 C CA . LYS A 1 79 ? 13.165 1.854 -1.075 1.00 98.56 79 LYS A CA 1
ATOM 574 C C . LYS A 1 79 ? 13.517 2.903 -2.137 1.00 98.56 79 LYS A C 1
ATOM 576 O O . LYS A 1 79 ? 14.029 2.523 -3.182 1.00 98.56 79 LYS A O 1
ATOM 581 N N . CYS A 1 80 ? 13.232 4.193 -1.939 1.00 98.50 80 CYS A N 1
ATOM 582 C CA . CYS A 1 80 ? 13.625 5.229 -2.904 1.00 98.50 80 CYS A CA 1
ATOM 583 C C . CYS A 1 80 ? 15.158 5.393 -2.963 1.00 98.50 80 CYS A C 1
ATOM 585 O O . CYS A 1 80 ? 15.804 5.587 -1.938 1.00 98.50 80 CYS A O 1
ATOM 587 N N . GLU A 1 81 ? 15.737 5.415 -4.165 1.00 97.69 81 GLU A N 1
ATOM 588 C CA . GLU A 1 81 ? 17.195 5.417 -4.371 1.00 97.69 81 GLU A CA 1
ATOM 589 C C . GLU A 1 81 ? 17.779 6.840 -4.389 1.00 97.69 81 GLU A C 1
ATOM 591 O O . GLU A 1 81 ? 17.590 7.578 -5.356 1.00 97.69 81 GLU A O 1
ATOM 596 N N . GLU A 1 82 ? 18.517 7.235 -3.343 1.00 96.38 82 GLU A N 1
ATOM 597 C CA . GLU A 1 82 ? 19.040 8.606 -3.141 1.00 96.38 82 GLU A CA 1
ATOM 598 C C . GLU A 1 82 ? 19.914 9.144 -4.281 1.00 96.38 82 GLU A C 1
ATOM 600 O O . GLU A 1 82 ? 19.943 10.351 -4.537 1.00 96.38 82 GLU A O 1
ATOM 605 N N . MET A 1 83 ? 20.652 8.255 -4.947 1.00 96.25 83 MET A N 1
ATOM 606 C CA . MET A 1 83 ? 21.634 8.613 -5.975 1.00 96.25 83 MET A CA 1
ATOM 607 C C . MET A 1 83 ? 21.028 8.712 -7.382 1.00 96.25 83 MET A C 1
ATOM 609 O O . MET A 1 83 ? 21.712 9.155 -8.305 1.00 96.25 83 MET A O 1
ATOM 613 N N . GLU A 1 84 ? 19.764 8.322 -7.548 1.00 94.88 84 GLU A N 1
ATOM 614 C CA . GLU A 1 84 ? 19.077 8.265 -8.838 1.00 94.88 84 GLU A CA 1
ATOM 615 C C . GLU A 1 84 ? 18.152 9.475 -9.053 1.00 94.88 84 GLU A C 1
ATOM 617 O O . GLU A 1 84 ? 17.676 10.130 -8.118 1.00 94.88 84 GLU A O 1
ATOM 622 N N . GLU A 1 85 ? 17.867 9.793 -10.319 1.00 95.94 85 GLU A N 1
ATOM 623 C CA . GLU A 1 85 ? 16.965 10.897 -10.658 1.00 95.94 85 GLU A CA 1
ATOM 624 C C . GLU A 1 85 ? 15.556 10.656 -10.083 1.00 95.94 85 GLU A C 1
ATOM 626 O O . GLU A 1 85 ? 15.067 9.532 -10.009 1.00 95.94 85 GLU A O 1
ATOM 631 N N . GLY A 1 86 ? 14.885 11.729 -9.659 1.00 97.06 86 GLY A N 1
ATOM 632 C CA . GLY A 1 86 ? 13.510 11.655 -9.160 1.00 97.06 86 GLY A CA 1
ATOM 633 C C . GLY A 1 86 ? 13.368 11.268 -7.684 1.00 97.06 86 GLY A C 1
ATOM 634 O O . GLY A 1 86 ? 12.254 11.383 -7.169 1.00 97.06 86 GLY A O 1
ATOM 635 N N . TYR A 1 87 ? 14.460 10.916 -6.986 1.00 98.25 87 TYR A N 1
ATOM 636 C CA . TYR A 1 87 ? 14.460 10.534 -5.564 1.00 98.25 87 TYR A CA 1
ATOM 637 C C . TYR A 1 87 ? 13.604 11.458 -4.698 1.00 98.25 87 TYR A C 1
ATOM 639 O O . TYR A 1 87 ? 12.610 11.027 -4.122 1.00 98.25 87 TYR A O 1
ATOM 647 N N . VAL A 1 88 ? 13.941 12.755 -4.669 1.00 98.19 88 VAL A N 1
ATOM 648 C CA . VAL A 1 88 ? 13.283 13.744 -3.800 1.00 98.19 88 VAL A CA 1
ATOM 649 C C . VAL A 1 88 ? 11.778 13.791 -4.053 1.00 98.19 88 VAL A C 1
ATOM 651 O O . VAL A 1 88 ? 10.997 13.896 -3.115 1.00 98.19 88 VAL A O 1
ATOM 654 N N . GLN A 1 89 ? 11.352 13.712 -5.315 1.00 98.50 89 GLN A N 1
ATOM 655 C CA . GLN A 1 89 ? 9.935 13.784 -5.653 1.00 98.50 89 GLN A CA 1
ATOM 656 C C . GLN A 1 89 ? 9.189 12.501 -5.262 1.00 98.50 89 GLN A C 1
ATOM 658 O O . GLN A 1 89 ? 8.047 12.579 -4.803 1.00 98.50 89 GLN A O 1
ATOM 663 N N . CYS A 1 90 ? 9.814 11.338 -5.457 1.00 98.69 90 CYS A N 1
ATOM 664 C CA . CYS A 1 90 ? 9.226 10.039 -5.149 1.00 98.69 90 CYS A CA 1
ATOM 665 C C . CYS A 1 90 ? 9.141 9.800 -3.636 1.00 98.69 90 CYS A C 1
ATOM 667 O O . CYS A 1 90 ? 8.051 9.533 -3.123 1.00 98.69 90 CYS A O 1
ATOM 669 N N . SER A 1 91 ? 10.245 10.001 -2.912 1.00 98.50 91 SER A N 1
ATOM 670 C CA . SER A 1 91 ? 10.309 9.806 -1.462 1.00 98.50 91 SER A CA 1
ATOM 671 C C . SER A 1 91 ? 9.390 10.778 -0.723 1.00 98.50 91 SER A C 1
ATOM 673 O O . SER A 1 91 ? 8.577 10.350 0.094 1.00 98.50 91 SER A O 1
ATOM 675 N N . GLN A 1 92 ? 9.398 12.073 -1.069 1.00 98.50 92 GLN A N 1
ATOM 676 C CA . GLN A 1 92 ? 8.484 13.053 -0.460 1.00 98.50 92 GLN A CA 1
ATOM 677 C C . GLN A 1 92 ? 7.014 12.736 -0.728 1.00 98.50 92 GLN A C 1
ATOM 679 O O . GLN A 1 92 ? 6.163 13.012 0.120 1.00 98.50 92 GLN A O 1
ATOM 684 N N . PHE A 1 93 ? 6.689 12.185 -1.901 1.00 98.81 93 PHE A N 1
ATOM 685 C CA . PHE A 1 93 ? 5.331 11.735 -2.173 1.00 98.81 93 PHE A CA 1
ATOM 686 C C . PHE A 1 93 ? 4.945 10.586 -1.236 1.00 98.81 93 PHE A C 1
ATOM 688 O O . PHE A 1 93 ? 3.931 10.702 -0.554 1.00 98.81 93 PHE A O 1
ATOM 695 N N . LEU A 1 94 ? 5.746 9.519 -1.165 1.00 98.75 94 LEU A N 1
ATOM 696 C CA . LEU A 1 94 ? 5.424 8.328 -0.374 1.00 98.75 94 LEU A CA 1
ATOM 697 C C . LEU A 1 94 ? 5.417 8.605 1.136 1.00 98.75 94 LEU A C 1
ATOM 699 O O . LEU A 1 94 ? 4.418 8.302 1.790 1.00 98.75 94 LEU A O 1
ATOM 703 N N . TYR A 1 95 ? 6.443 9.271 1.677 1.00 98.44 95 TYR A N 1
ATOM 704 C CA . TYR A 1 95 ? 6.434 9.718 3.076 1.00 98.44 95 TYR A CA 1
ATOM 705 C C . TYR A 1 95 ? 5.275 10.681 3.345 1.00 98.44 95 TYR A C 1
ATOM 707 O O . TYR A 1 95 ? 4.585 10.567 4.354 1.00 98.44 95 TYR A O 1
ATOM 715 N N . GLY A 1 96 ? 4.967 11.572 2.399 1.00 98.00 96 GLY A N 1
ATOM 716 C CA . GLY A 1 96 ? 3.803 12.446 2.496 1.00 98.00 96 GLY A CA 1
ATOM 717 C C . GLY A 1 96 ? 2.475 11.682 2.564 1.00 98.00 96 GLY A C 1
ATOM 718 O O . GLY A 1 96 ? 1.567 12.123 3.269 1.00 98.00 96 GLY A O 1
ATOM 719 N N . VAL A 1 97 ? 2.343 10.548 1.867 1.00 97.69 97 VAL A N 1
ATOM 720 C CA . VAL A 1 97 ? 1.172 9.661 1.976 1.00 97.69 97 VAL A CA 1
ATOM 721 C C . VAL A 1 97 ? 1.157 8.963 3.339 1.00 97.69 97 VAL A C 1
ATOM 723 O O . VAL A 1 97 ? 0.120 8.992 3.995 1.00 97.69 97 VAL A O 1
ATOM 726 N N . GLN A 1 98 ? 2.281 8.430 3.826 1.00 96.12 98 GLN A N 1
ATOM 727 C CA . GLN A 1 98 ? 2.384 7.820 5.166 1.00 96.12 98 GLN A CA 1
ATOM 728 C C . GLN A 1 98 ? 2.022 8.799 6.299 1.00 96.12 98 GLN A C 1
ATOM 730 O O . GLN A 1 98 ? 1.309 8.461 7.250 1.00 96.12 98 GLN A O 1
ATOM 735 N N . GLU A 1 99 ? 2.475 10.046 6.194 1.00 94.06 99 GLU A N 1
ATOM 736 C CA . GLU A 1 99 ? 2.181 11.105 7.159 1.00 94.06 99 GLU A CA 1
ATOM 737 C C . GLU A 1 99 ? 0.722 11.553 7.111 1.00 94.06 99 GLU A C 1
ATOM 739 O O . GLU A 1 99 ? 0.172 11.944 8.139 1.00 94.06 99 GLU A O 1
ATOM 744 N N . LYS A 1 100 ? 0.067 11.498 5.947 1.00 94.75 100 LYS A N 1
ATOM 745 C CA . LYS A 1 100 ? -1.276 12.070 5.757 1.00 94.75 100 LYS A CA 1
ATOM 746 C C . LYS A 1 100 ? -2.397 11.039 5.712 1.00 94.75 100 LYS A C 1
ATOM 748 O O . LYS A 1 100 ? -3.548 11.435 5.899 1.00 94.75 100 LYS A O 1
ATOM 753 N N . LEU A 1 101 ? -2.113 9.754 5.500 1.00 94.94 101 LEU A N 1
ATOM 754 C CA . LEU A 1 101 ? -3.128 8.698 5.523 1.00 94.94 101 LEU A CA 1
ATOM 755 C C . LEU A 1 101 ? -3.836 8.677 6.888 1.00 94.94 101 LEU A C 1
ATOM 757 O O . LEU A 1 101 ? -3.213 8.890 7.930 1.00 94.94 101 LEU A O 1
ATOM 761 N N . GLY A 1 102 ? -5.162 8.539 6.879 1.00 93.00 102 GLY A N 1
ATOM 762 C CA . GLY A 1 102 ? -5.983 8.661 8.089 1.00 93.00 102 GLY A CA 1
ATOM 763 C C . GLY A 1 102 ? -6.128 10.087 8.649 1.00 93.00 102 GLY A C 1
ATOM 764 O O . GLY A 1 102 ? -6.791 10.275 9.660 1.00 93.00 102 GLY A O 1
ATOM 765 N N . VAL A 1 103 ? -5.557 11.113 8.006 1.00 93.44 103 VAL A N 1
ATOM 766 C CA . VAL A 1 103 ? -5.736 12.537 8.375 1.00 93.44 103 VAL A CA 1
ATOM 767 C C . VAL A 1 103 ? -6.340 13.328 7.216 1.00 93.44 103 VAL A C 1
ATOM 769 O O . VAL A 1 103 ? -7.298 14.087 7.384 1.00 93.44 103 VAL A O 1
ATOM 772 N N . MET A 1 104 ? -5.800 13.143 6.010 1.00 91.69 104 MET A N 1
ATOM 773 C CA . MET A 1 104 ? -6.362 13.702 4.783 1.00 91.69 104 MET A CA 1
ATOM 774 C C . MET A 1 104 ? -7.706 13.052 4.441 1.00 91.69 104 MET A C 1
ATOM 776 O O . MET A 1 104 ? -8.112 12.074 5.060 1.00 91.69 104 MET A O 1
ATOM 780 N N . ASN A 1 105 ? -8.425 13.606 3.460 1.00 93.88 105 ASN A N 1
ATOM 781 C CA . ASN A 1 105 ? -9.722 13.075 3.017 1.00 93.88 105 ASN A CA 1
ATOM 782 C C . ASN A 1 105 ? -10.732 12.883 4.165 1.00 93.88 105 ASN A C 1
ATOM 784 O O . ASN A 1 105 ? -11.531 11.952 4.150 1.00 93.88 105 ASN A O 1
ATOM 788 N N . LYS A 1 106 ? -10.699 13.778 5.166 1.00 95.25 106 LYS A N 1
ATOM 789 C CA . LYS A 1 106 ? -11.515 13.699 6.393 1.00 95.25 106 LYS A CA 1
ATOM 790 C C . LYS A 1 106 ? -11.275 12.413 7.205 1.00 95.25 106 LYS A C 1
ATOM 792 O O . LYS A 1 106 ? -12.198 11.925 7.844 1.00 95.25 106 LYS A O 1
ATOM 797 N N . GLY A 1 107 ? -10.059 11.868 7.154 1.00 95.62 107 GLY A N 1
ATOM 798 C CA . GLY A 1 107 ? -9.671 10.641 7.849 1.00 95.62 107 GLY A CA 1
ATOM 799 C C . GLY A 1 107 ? -10.132 9.351 7.172 1.00 95.62 107 GLY A C 1
ATOM 800 O O . GLY A 1 107 ? -9.928 8.279 7.730 1.00 95.62 107 GLY A O 1
ATOM 801 N N . MET A 1 108 ? -10.748 9.422 5.989 1.00 97.62 108 MET A N 1
ATOM 802 C CA . MET A 1 108 ? -11.258 8.239 5.297 1.00 97.62 108 MET A CA 1
ATOM 803 C C . MET A 1 108 ? -10.120 7.353 4.773 1.00 97.62 108 MET A C 1
ATOM 805 O O . MET A 1 108 ? -9.222 7.837 4.078 1.00 97.62 108 MET A O 1
ATOM 809 N N . VAL A 1 109 ? -10.201 6.057 5.070 1.00 98.00 109 VAL A N 1
ATOM 810 C CA . VAL A 1 109 ? -9.328 4.988 4.562 1.00 98.00 109 VAL A CA 1
ATOM 811 C C . VAL A 1 109 ? -10.174 3.788 4.137 1.00 98.00 109 VAL A C 1
ATOM 813 O O . VAL A 1 109 ? -11.355 3.712 4.479 1.00 98.00 109 VAL A O 1
ATOM 816 N N . TYR A 1 110 ? -9.573 2.857 3.400 1.00 98.31 110 TYR A N 1
ATOM 817 C CA . TYR A 1 110 ? -10.219 1.617 2.979 1.00 98.31 110 TYR A CA 1
ATOM 818 C C . TYR A 1 110 ? -9.419 0.424 3.487 1.00 98.31 110 TYR A C 1
ATOM 820 O O . TYR A 1 110 ? -8.190 0.441 3.414 1.00 98.31 110 TYR A O 1
ATOM 828 N N . ALA A 1 111 ? -10.113 -0.593 3.986 1.00 98.44 111 ALA A N 1
ATOM 829 C CA . ALA A 1 111 ? -9.500 -1.866 4.327 1.00 98.44 111 ALA A CA 1
ATOM 830 C C . ALA A 1 111 ? -9.048 -2.586 3.051 1.00 98.44 111 ALA A C 1
ATOM 832 O O . ALA A 1 111 ? -9.825 -2.736 2.107 1.00 98.44 111 ALA A O 1
ATOM 833 N N . LEU A 1 112 ? -7.791 -3.023 3.023 1.00 98.38 112 LEU A N 1
ATOM 834 C CA . LEU A 1 112 ? -7.218 -3.771 1.897 1.00 98.38 112 LEU A CA 1
ATOM 835 C C . LEU A 1 112 ? -7.310 -5.291 2.092 1.00 98.38 112 LEU A C 1
ATOM 837 O O . LEU A 1 112 ? -7.095 -6.040 1.145 1.00 98.38 112 LEU A O 1
ATOM 841 N N . TRP A 1 113 ? -7.636 -5.731 3.308 1.00 98.56 113 TRP A N 1
ATOM 842 C CA . TRP A 1 113 ? -7.800 -7.129 3.692 1.00 98.56 113 TRP A CA 1
ATOM 843 C C . TRP A 1 113 ? -8.891 -7.268 4.750 1.00 98.56 113 TRP A C 1
ATOM 845 O O . TRP A 1 113 ? -9.199 -6.313 5.467 1.00 98.56 113 TRP A O 1
ATOM 855 N N . ASP A 1 114 ? -9.436 -8.477 4.859 1.00 98.50 114 ASP A N 1
ATOM 856 C CA . ASP A 1 114 ? -10.289 -8.862 5.978 1.00 98.50 114 ASP A CA 1
ATOM 857 C C . ASP A 1 114 ? -9.477 -8.909 7.281 1.00 98.50 114 ASP A C 1
ATOM 859 O O . ASP A 1 114 ? -8.325 -9.352 7.302 1.00 98.50 114 ASP A O 1
ATOM 863 N N . TYR A 1 115 ? -10.103 -8.508 8.384 1.00 98.31 115 TYR A N 1
ATOM 864 C CA . TYR A 1 115 ? -9.520 -8.579 9.718 1.00 98.31 115 TYR A CA 1
ATOM 865 C C . TYR A 1 115 ? -10.570 -9.008 10.744 1.00 98.31 115 TYR A C 1
ATOM 867 O O . TYR A 1 115 ? -11.656 -8.426 10.832 1.00 98.31 115 TYR A O 1
ATOM 875 N N . GLU A 1 116 ? -10.231 -10.016 11.546 1.00 98.12 116 GLU A N 1
ATOM 876 C CA . GLU A 1 116 ? -11.040 -10.478 12.672 1.00 98.12 116 GLU A CA 1
ATOM 877 C C . GLU A 1 116 ? -10.411 -9.987 13.980 1.00 98.12 116 GLU A C 1
ATOM 879 O O . GLU A 1 116 ? -9.224 -10.199 14.226 1.00 98.12 116 GLU A O 1
ATOM 884 N N . ALA A 1 117 ? -11.218 -9.319 14.808 1.00 96.69 117 ALA A N 1
ATOM 885 C CA . ALA A 1 117 ? -10.757 -8.708 16.051 1.00 96.69 117 ALA A CA 1
ATOM 886 C C . ALA A 1 117 ? -10.280 -9.774 17.045 1.00 96.69 117 ALA A C 1
ATOM 888 O O . ALA A 1 117 ? -10.971 -10.765 17.296 1.00 96.69 117 ALA A O 1
ATOM 889 N N . GLN A 1 118 ? -9.116 -9.542 17.641 1.00 95.31 118 GLN A N 1
ATOM 890 C CA . GLN A 1 118 ? -8.478 -10.429 18.613 1.00 95.31 118 GLN A CA 1
ATOM 891 C C . GLN A 1 118 ? -8.748 -9.988 20.057 1.00 95.31 118 GLN A C 1
ATOM 893 O O . GLN A 1 118 ? -8.685 -10.805 20.981 1.00 95.31 118 GLN A O 1
ATOM 898 N N . SER A 1 119 ? -9.100 -8.718 20.256 1.00 93.31 119 SER A N 1
ATOM 899 C CA . SER A 1 119 ? -9.455 -8.123 21.543 1.00 93.31 119 SER A CA 1
ATOM 900 C C . SER A 1 119 ? -10.828 -7.432 21.499 1.00 93.31 119 SER A C 1
ATOM 902 O O . SER A 1 119 ? -11.467 -7.298 20.456 1.00 93.31 119 SER A O 1
ATOM 904 N N . GLY A 1 120 ? -11.322 -7.004 22.667 1.00 94.25 120 GLY A N 1
ATOM 905 C CA . GLY A 1 120 ? -12.626 -6.337 22.785 1.00 94.25 120 GLY A CA 1
ATOM 906 C C . GLY A 1 120 ? -12.648 -4.874 22.326 1.00 94.25 120 GLY A C 1
ATOM 907 O O . GLY A 1 120 ? -13.731 -4.301 22.214 1.00 94.25 120 GLY A O 1
ATOM 908 N N . ASP A 1 121 ? -11.482 -4.272 22.105 1.00 93.94 121 ASP A N 1
ATOM 909 C CA . ASP A 1 121 ? -11.282 -2.884 21.682 1.00 93.94 121 ASP A CA 1
ATOM 910 C C . ASP A 1 121 ? -10.820 -2.750 20.223 1.00 93.94 121 ASP A C 1
ATOM 912 O O . ASP A 1 121 ? -10.609 -1.635 19.757 1.00 93.94 121 ASP A O 1
ATOM 916 N N . GLU A 1 122 ? -10.733 -3.854 19.481 1.00 96.31 122 GLU A N 1
ATOM 917 C CA . GLU A 1 122 ? -10.445 -3.886 18.046 1.00 96.31 122 GLU A CA 1
ATOM 918 C C . GLU A 1 122 ? -11.725 -3.950 17.189 1.00 96.31 122 GLU A C 1
ATOM 920 O O . GLU A 1 122 ? -12.756 -4.504 17.587 1.00 96.31 122 GLU A O 1
ATOM 925 N N . LEU A 1 123 ? -11.666 -3.414 15.965 1.00 97.56 123 LEU A N 1
ATOM 926 C CA . LEU A 1 123 ? -12.736 -3.555 14.971 1.00 97.56 123 LEU A CA 1
ATOM 927 C C . LEU A 1 123 ? -12.456 -4.722 14.029 1.00 97.56 123 LEU A C 1
ATOM 929 O O . LEU A 1 123 ? -11.373 -4.809 13.473 1.00 97.56 123 LEU A O 1
ATOM 933 N N . SER A 1 124 ? -13.468 -5.551 13.762 1.00 98.19 124 SER A N 1
ATOM 934 C CA . SER A 1 124 ? -13.456 -6.455 12.602 1.00 98.19 124 SER A CA 1
ATOM 935 C C . SER A 1 124 ? -14.003 -5.744 11.367 1.00 98.19 124 SER A C 1
ATOM 937 O O . SER A 1 124 ? -14.988 -5.003 11.469 1.00 98.19 124 SER A O 1
ATOM 939 N N . PHE A 1 125 ? -13.393 -5.988 10.213 1.00 98.19 125 PHE A N 1
ATOM 940 C CA . PHE A 1 125 ? -13.728 -5.349 8.940 1.00 98.19 125 PHE A CA 1
ATOM 941 C C . PHE A 1 125 ? -13.394 -6.273 7.765 1.00 98.19 125 PHE A C 1
ATOM 943 O O . PHE A 1 125 ? -12.664 -7.250 7.929 1.00 98.19 125 PHE A O 1
ATOM 950 N N . HIS A 1 126 ? -13.951 -5.970 6.596 1.00 98.44 126 HIS A N 1
ATOM 951 C CA . HIS A 1 126 ? -13.738 -6.729 5.365 1.00 98.44 126 HIS A CA 1
ATOM 952 C C . HIS A 1 126 ? -13.020 -5.887 4.311 1.00 98.44 126 HIS A C 1
ATOM 954 O O . HIS A 1 126 ? -13.095 -4.656 4.333 1.00 98.44 126 HIS A O 1
ATOM 960 N N . GLU A 1 127 ? -12.360 -6.545 3.360 1.00 97.94 127 GLU A N 1
ATOM 961 C CA . GLU A 1 127 ? -11.759 -5.888 2.199 1.00 97.94 127 GLU A CA 1
ATOM 962 C C . GLU A 1 127 ? -12.772 -4.948 1.517 1.00 97.94 127 GLU A C 1
ATOM 964 O O . GLU A 1 127 ? -13.905 -5.319 1.198 1.00 97.94 127 GLU A O 1
ATOM 969 N N . GLY A 1 128 ? -12.354 -3.702 1.293 1.00 97.50 128 GLY A N 1
ATOM 970 C CA . GLY A 1 128 ? -13.168 -2.653 0.686 1.00 97.50 128 GLY A CA 1
ATOM 971 C C . GLY A 1 128 ? -14.037 -1.855 1.662 1.00 97.50 128 GLY A C 1
ATOM 972 O O . GLY A 1 128 ? -14.610 -0.844 1.244 1.00 97.50 128 GLY A O 1
ATOM 973 N N . ASP A 1 129 ? -14.115 -2.232 2.944 1.00 98.38 129 ASP A N 1
ATOM 974 C CA . ASP A 1 129 ? -14.803 -1.421 3.952 1.00 98.38 129 ASP A CA 1
ATOM 975 C C . ASP A 1 129 ? -14.160 -0.032 4.051 1.00 98.38 129 ASP A C 1
ATOM 977 O O . ASP A 1 129 ? -12.938 0.115 4.098 1.00 98.38 129 ASP A O 1
ATOM 981 N N . ALA A 1 130 ? -14.997 1.006 4.101 1.00 98.12 130 ALA A N 1
ATOM 982 C CA . ALA A 1 130 ? -14.559 2.382 4.296 1.00 98.12 130 ALA A CA 1
ATOM 983 C C . ALA A 1 130 ? -14.595 2.738 5.787 1.00 98.12 130 ALA A C 1
ATOM 985 O O . ALA A 1 130 ? -15.664 2.768 6.405 1.00 98.12 130 ALA A O 1
ATOM 986 N N . LEU A 1 131 ? -13.435 3.060 6.355 1.00 98.19 131 LEU A N 1
ATOM 987 C CA . LEU A 1 131 ? -13.280 3.455 7.753 1.00 98.19 131 LEU A CA 1
ATOM 988 C C . LEU A 1 131 ? -12.944 4.941 7.852 1.00 98.19 131 LEU A C 1
ATOM 990 O O . LEU A 1 131 ? -12.345 5.529 6.952 1.00 98.19 131 LEU A O 1
ATOM 994 N N . THR A 1 132 ? -13.311 5.561 8.970 1.00 98.19 132 THR A N 1
ATOM 995 C CA . THR A 1 132 ? -12.855 6.915 9.310 1.00 98.19 132 THR A CA 1
ATOM 996 C C . THR A 1 132 ? -11.877 6.837 10.469 1.00 98.19 132 THR A C 1
ATOM 998 O O . THR A 1 132 ? -12.258 6.457 11.573 1.00 98.19 132 THR A O 1
ATOM 1001 N N . ILE A 1 133 ? -10.623 7.205 10.231 1.00 96.88 133 ILE A N 1
ATOM 1002 C CA . ILE A 1 133 ? -9.608 7.304 11.276 1.00 96.88 133 ILE A CA 1
ATOM 1003 C C . ILE A 1 133 ? -9.913 8.522 12.145 1.00 96.88 133 ILE A C 1
ATOM 1005 O O . ILE A 1 133 ? -9.995 9.654 11.666 1.00 96.88 133 ILE A O 1
ATOM 1009 N N . MET A 1 134 ? -10.103 8.263 13.434 1.00 94.88 134 MET A N 1
ATOM 1010 C CA . MET A 1 134 ? -10.459 9.259 14.442 1.00 94.88 134 MET A CA 1
ATOM 1011 C C . MET A 1 134 ? -9.215 9.749 15.186 1.00 94.88 134 MET A C 1
ATOM 1013 O O . MET A 1 134 ? -9.098 10.935 15.494 1.00 94.88 134 MET A O 1
ATOM 1017 N N . SER A 1 135 ? -8.272 8.844 15.461 1.00 91.69 135 SER A N 1
ATOM 1018 C CA . SER A 1 135 ? -6.991 9.157 16.093 1.00 91.69 135 SER A CA 1
ATOM 1019 C C . SER A 1 135 ? -5.902 8.206 15.613 1.00 91.69 135 SER A C 1
ATOM 1021 O O . SER A 1 135 ? -6.115 7.004 15.499 1.00 91.69 135 SER A O 1
ATOM 1023 N N . ARG A 1 136 ? -4.710 8.762 15.387 1.00 89.06 136 ARG A N 1
ATOM 1024 C CA . ARG A 1 136 ? -3.471 8.005 15.156 1.00 89.06 136 ARG A CA 1
ATOM 1025 C C . ARG A 1 136 ? -2.577 7.920 16.409 1.00 89.06 136 ARG A C 1
ATOM 1027 O O . ARG A 1 136 ? -1.465 7.427 16.295 1.00 89.06 136 ARG A O 1
ATOM 1034 N N . ARG A 1 137 ? -3.008 8.480 17.554 1.00 71.00 137 ARG A N 1
ATOM 1035 C CA . ARG A 1 137 ? -2.263 8.478 18.837 1.00 71.00 137 ARG A CA 1
ATOM 1036 C C . ARG A 1 137 ? -2.388 7.095 19.506 1.00 71.00 137 ARG A C 1
ATOM 1038 O O . ARG A 1 137 ? -3.457 6.507 19.389 1.00 71.00 137 ARG A O 1
ATOM 1045 N N . ASP A 1 138 ? -1.355 6.518 20.125 1.00 52.81 138 ASP A N 1
ATOM 1046 C CA . ASP A 1 138 ? -0.588 7.049 21.267 1.00 52.81 138 ASP A CA 1
ATOM 1047 C C . ASP A 1 138 ? 0.917 6.687 21.253 1.00 52.81 138 ASP A C 1
ATOM 1049 O O . ASP A 1 138 ? 1.367 5.847 20.477 1.00 52.81 138 ASP A O 1
ATOM 1053 N N . ASP A 1 139 ? 1.681 7.328 22.151 1.00 54.47 139 ASP A N 1
ATOM 1054 C CA . ASP A 1 139 ? 3.147 7.296 22.353 1.00 54.47 139 ASP A CA 1
ATOM 1055 C C . ASP A 1 139 ? 3.793 5.892 22.535 1.00 54.47 139 ASP A C 1
ATOM 1057 O O . ASP A 1 139 ? 4.992 5.794 22.806 1.00 54.47 139 ASP A O 1
ATOM 1061 N N . SER A 1 140 ? 3.028 4.805 22.390 1.00 54.84 140 SER A N 1
ATOM 1062 C CA . SER A 1 140 ? 3.472 3.413 22.541 1.00 54.84 140 SER A CA 1
ATOM 1063 C C . SER A 1 140 ? 3.068 2.459 21.409 1.00 54.84 140 SER A C 1
ATOM 1065 O O . SER A 1 140 ? 3.678 1.398 21.312 1.00 54.84 140 SER A O 1
ATOM 1067 N N . GLU A 1 141 ? 2.100 2.797 20.546 1.00 57.78 141 GLU A N 1
ATOM 1068 C CA . GLU A 1 141 ? 1.576 1.877 19.516 1.00 57.78 141 GLU A CA 1
ATOM 1069 C C . GLU A 1 141 ? 1.408 2.591 18.168 1.00 57.78 141 GLU A C 1
ATOM 1071 O O . GLU A 1 141 ? 0.341 3.074 17.804 1.00 57.78 141 GLU A O 1
ATOM 1076 N N . THR A 1 142 ? 2.499 2.677 17.403 1.00 73.50 142 THR A N 1
ATOM 1077 C CA . THR A 1 142 ? 2.528 3.374 16.104 1.00 73.50 142 THR A CA 1
ATOM 1078 C C . THR A 1 142 ? 1.816 2.613 14.981 1.00 73.50 142 THR A C 1
ATOM 1080 O O . THR A 1 142 ? 1.568 3.191 13.918 1.00 73.50 142 THR A O 1
ATOM 1083 N N . GLU A 1 143 ? 1.492 1.336 15.201 1.00 89.06 143 GLU A N 1
ATOM 1084 C CA . GLU A 1 143 ? 0.928 0.422 14.200 1.00 89.06 143 GLU A CA 1
ATOM 1085 C C . GLU A 1 143 ? -0.597 0.293 14.257 1.00 89.06 143 GLU A C 1
ATOM 1087 O O . GLU A 1 143 ? -1.189 -0.199 13.300 1.00 89.06 143 GLU A O 1
ATOM 1092 N N . TRP A 1 144 ? -1.237 0.796 15.314 1.00 93.56 144 TRP A N 1
ATOM 1093 C CA . TRP A 1 144 ? -2.683 0.715 15.510 1.00 93.56 144 TRP A CA 1
ATOM 1094 C C . TRP A 1 144 ? -3.315 2.100 15.512 1.00 93.56 144 TRP A C 1
ATOM 1096 O O . TRP A 1 144 ? -2.840 3.023 16.172 1.00 93.56 144 TRP A O 1
ATOM 1106 N N . TRP A 1 145 ? -4.405 2.262 14.769 1.00 95.00 145 TRP A N 1
ATOM 1107 C CA . TRP A 1 145 ? -5.165 3.508 14.709 1.00 95.00 145 TRP A CA 1
ATOM 1108 C C . TRP A 1 145 ? -6.556 3.317 15.296 1.00 95.00 145 TRP A C 1
ATOM 1110 O O . TRP A 1 145 ? -7.203 2.302 15.060 1.00 95.00 145 TRP A O 1
ATOM 1120 N N . TRP A 1 146 ? -7.048 4.319 16.022 1.00 95.50 146 TRP A N 1
ATOM 1121 C CA . TRP A 1 146 ? -8.435 4.337 16.476 1.00 95.50 146 TRP A CA 1
ATOM 1122 C C . TRP A 1 146 ? -9.329 4.796 15.327 1.00 95.50 146 TRP A C 1
ATOM 1124 O O . TRP A 1 146 ? -9.220 5.934 14.846 1.00 95.50 146 TRP A O 1
ATOM 1134 N N . ALA A 1 147 ? -10.215 3.914 14.881 1.00 97.25 147 ALA A N 1
ATOM 1135 C CA . ALA A 1 147 ? -11.072 4.125 13.728 1.00 97.25 147 ALA A CA 1
ATOM 1136 C C . ALA A 1 147 ? -12.547 3.949 14.076 1.00 97.25 147 ALA A C 1
ATOM 1138 O O . ALA A 1 147 ? -12.923 3.387 15.103 1.00 97.25 147 ALA A O 1
ATOM 1139 N N . LYS A 1 148 ? -13.390 4.436 13.171 1.00 98.06 148 LYS A N 1
ATOM 1140 C CA . LYS A 1 148 ? -14.832 4.251 13.183 1.00 98.06 148 LYS A CA 1
ATOM 1141 C C . LYS A 1 148 ? -15.274 3.517 11.924 1.00 98.06 148 LYS A C 1
ATOM 1143 O O . LYS A 1 148 ? -14.954 3.951 10.815 1.00 98.06 148 LYS A O 1
ATOM 1148 N N . LEU A 1 149 ? -16.066 2.463 12.108 1.00 97.88 149 LEU A N 1
ATOM 1149 C CA . LEU A 1 149 ? -16.748 1.719 11.051 1.00 97.88 149 LEU A CA 1
ATOM 1150 C C . LEU A 1 149 ? -18.236 1.616 11.401 1.00 97.88 149 LEU A C 1
ATOM 1152 O O . LEU A 1 149 ? -18.621 0.980 12.386 1.00 97.88 149 LEU A O 1
ATOM 1156 N N . ASN A 1 150 ? -19.087 2.247 10.589 1.00 94.75 150 ASN A N 1
ATOM 1157 C CA . ASN A 1 150 ? -20.512 2.428 10.882 1.00 94.75 150 ASN A CA 1
ATOM 1158 C C . ASN A 1 150 ? -20.718 3.092 12.262 1.00 94.75 150 ASN A C 1
ATOM 1160 O O . ASN A 1 150 ? -20.242 4.206 12.487 1.00 94.75 150 ASN A O 1
ATOM 1164 N N . ASP A 1 151 ? -21.396 2.412 13.188 1.00 94.50 151 ASP A N 1
ATOM 1165 C CA . ASP A 1 151 ? -21.662 2.891 14.550 1.00 94.50 151 ASP A CA 1
ATOM 1166 C C . ASP A 1 151 ? -20.657 2.369 15.593 1.00 94.50 151 ASP A C 1
ATOM 1168 O O . ASP A 1 151 ? -20.812 2.646 16.782 1.00 94.50 151 ASP A O 1
ATOM 1172 N N . LYS A 1 152 ? -19.640 1.606 15.172 1.00 97.00 152 LYS A N 1
ATOM 1173 C CA . LYS A 1 152 ? -18.622 1.029 16.058 1.00 97.00 152 LYS A CA 1
ATOM 1174 C C . LYS A 1 152 ? -17.307 1.792 15.950 1.00 97.00 152 LYS A C 1
ATOM 1176 O O . LYS A 1 152 ? -16.941 2.258 14.872 1.00 97.00 152 LYS A O 1
ATOM 1181 N N . GLU A 1 153 ? -16.589 1.864 17.062 1.00 97.44 153 GLU A N 1
ATOM 1182 C CA . GLU A 1 153 ? -15.233 2.405 17.143 1.00 97.44 153 GLU A CA 1
ATOM 1183 C C . GLU A 1 153 ? -14.306 1.374 17.783 1.00 97.44 153 GLU A C 1
ATOM 1185 O O . GLU A 1 153 ? -14.762 0.561 18.590 1.00 97.44 153 GLU A O 1
ATOM 1190 N N . GLY A 1 154 ? -13.035 1.404 17.403 1.00 95.81 154 GLY A N 1
ATOM 1191 C CA . GLY A 1 154 ? -12.015 0.499 17.918 1.00 95.81 154 GLY A CA 1
ATOM 1192 C C . GLY A 1 154 ? -10.696 0.634 17.168 1.00 95.81 154 GLY A C 1
ATOM 1193 O O . GLY A 1 154 ? -10.592 1.375 16.184 1.00 95.81 154 GLY A O 1
ATOM 1194 N N . TYR A 1 155 ? -9.689 -0.087 17.642 1.00 95.94 155 TYR A N 1
ATOM 1195 C CA . TYR A 1 155 ? -8.379 -0.172 17.021 1.00 95.94 155 TYR A CA 1
ATOM 1196 C C . TYR A 1 155 ? -8.422 -0.973 15.719 1.00 95.94 155 TYR A C 1
ATOM 1198 O O . TYR A 1 155 ? -9.120 -1.983 15.603 1.00 95.94 155 TYR A O 1
ATOM 1206 N N . VAL A 1 156 ? -7.655 -0.503 14.739 1.00 96.50 156 VAL A N 1
ATOM 1207 C CA . VAL A 1 156 ? -7.387 -1.190 13.473 1.00 96.50 156 VAL A CA 1
ATOM 1208 C C . VAL A 1 156 ? -5.891 -1.143 13.168 1.00 96.50 156 VAL A C 1
ATOM 1210 O O . VAL A 1 156 ? -5.261 -0.112 13.435 1.00 96.50 156 VAL A O 1
ATOM 1213 N N . PRO A 1 157 ? -5.308 -2.217 12.614 1.00 96.12 157 PRO A N 1
ATOM 1214 C CA . PRO A 1 157 ? -3.926 -2.189 12.157 1.00 96.12 157 PRO A CA 1
ATOM 1215 C C . PRO A 1 157 ? -3.798 -1.221 10.972 1.00 96.12 157 PRO A C 1
ATOM 1217 O O . PRO A 1 157 ? -4.687 -1.134 10.123 1.00 96.12 157 PRO A O 1
ATOM 1220 N N . ARG A 1 158 ? -2.711 -0.445 10.923 1.00 94.81 158 ARG A N 1
ATOM 1221 C CA . ARG A 1 158 ? -2.476 0.537 9.847 1.00 94.81 158 ARG A CA 1
ATOM 1222 C C . ARG A 1 158 ? -1.981 -0.091 8.541 1.00 94.81 158 ARG A C 1
ATOM 1224 O O . ARG A 1 158 ? -1.989 0.600 7.520 1.00 94.81 158 ARG A O 1
ATOM 1231 N N . ASN A 1 159 ? -1.423 -1.299 8.617 1.00 93.69 159 ASN A N 1
ATOM 1232 C CA . ASN A 1 159 ? -0.759 -1.998 7.518 1.00 93.69 159 ASN A CA 1
ATOM 1233 C C . ASN A 1 159 ? -1.724 -2.815 6.666 1.00 93.69 159 ASN A C 1
ATOM 1235 O O . ASN A 1 159 ? -2.734 -3.315 7.203 1.00 93.69 159 ASN A O 1
#

Foldseek 3Di:
DADPQQDDPLLVCLLVVVVVVNVVCLVVPDPQLRATNFQDGSLLSNQLLLNQVSNVVSVVSPYQLLRATNPPSDGSLRNHDPVDPNSVVSNCVSVVCVVCACPPPQRKDFDCAFDDDPDPQADTDHGGQIKHFPACDDPPPNQWTWIDGDPDIHIDGSD

Organism: Cirrhinus mrigala (NCBI:txid683832)

Secondary structure (DSSP, 8-state):
---TTS--HHHHHHHTT-HHHHHHHHHTT--TT---TT---HHHHHHHTT-HHHHHHHHHTT--TT-B-TTT--BTTTT--TTSTTHHHHHHHHHHHHHHTTTSGGGEEE-SS-B--SSTTBPPB-TT-EEEEEE---TT-TTEEEEEETTEEEEEE--